Protein AF-A0ABD3N8A4-F1 (afdb_monomer_lite)

Sequence (155 aa):
MGTTTNPTGRDSHGIVATRNKKYVHTLDRIQAEAYSLRTDNVCELFAVTDDSNLPKNDPSPDLLETTPDGEYLALAFRGPAPVTFSHSTQGSCSGVGIVKLERDGRRGKLVTVLRTTNLTPDLSTKPVSVPGGVNYAGTERSDIHMVAVIDRKLW

Radius of gyration: 16.01 Å; chains: 1; bounding box: 62×24×46 Å

Structure (mmCIF, N/CA/C/O backbone):
data_AF-A0ABD3N8A4-F1
#
_entry.id   AF-A0ABD3N8A4-F1
#
loop_
_atom_site.group_PDB
_atom_site.id
_atom_site.type_symbol
_atom_site.label_atom_id
_atom_site.label_alt_id
_atom_site.label_comp_id
_atom_site.label_asym_id
_atom_site.label_entity_id
_atom_site.label_seq_id
_atom_site.pdbx_PDB_ins_code
_atom_site.Cartn_x
_atom_site.Cartn_y
_atom_site.Cartn_z
_atom_site.occupancy
_atom_site.B_iso_or_equiv
_atom_site.auth_seq_id
_atom_site.auth_comp_id
_atom_site.auth_asym_id
_atom_site.auth_atom_id
_atom_site.pdbx_PDB_model_num
ATOM 1 N N . MET A 1 1 ? 33.306 -3.151 -5.655 1.00 31.34 1 MET A N 1
ATOM 2 C CA . MET A 1 1 ? 32.700 -3.194 -4.308 1.00 31.34 1 MET A CA 1
ATOM 3 C C . MET A 1 1 ? 31.636 -2.109 -4.252 1.00 31.34 1 MET A C 1
ATOM 5 O O . MET A 1 1 ? 31.973 -0.959 -4.020 1.00 31.34 1 MET A O 1
ATOM 9 N N . GLY A 1 2 ? 30.392 -2.440 -4.602 1.00 33.47 2 GLY A N 1
ATOM 10 C CA . GLY A 1 2 ? 29.261 -1.518 -4.479 1.00 33.47 2 GLY A CA 1
ATOM 11 C C . GLY A 1 2 ? 28.577 -1.786 -3.149 1.00 33.47 2 GLY A C 1
ATOM 12 O O . GLY A 1 2 ? 28.113 -2.898 -2.919 1.00 33.47 2 GLY A O 1
ATOM 13 N N . THR A 1 3 ? 28.584 -0.811 -2.250 1.00 35.12 3 THR A N 1
ATOM 14 C CA . THR A 1 3 ? 27.884 -0.891 -0.969 1.00 35.12 3 THR A CA 1
ATOM 15 C C . THR A 1 3 ? 26.383 -0.860 -1.233 1.00 35.12 3 THR A C 1
ATOM 17 O O . THR A 1 3 ? 25.805 0.207 -1.424 1.00 35.12 3 THR A O 1
ATOM 20 N N . THR A 1 4 ? 25.743 -2.027 -1.254 1.00 39.31 4 THR A N 1
ATOM 21 C CA . THR A 1 4 ? 24.290 -2.147 -1.114 1.00 39.31 4 THR A CA 1
ATOM 22 C C . THR A 1 4 ? 23.944 -1.755 0.317 1.00 39.31 4 THR A C 1
ATOM 24 O O . THR A 1 4 ? 23.892 -2.596 1.215 1.00 39.31 4 THR A O 1
ATOM 27 N N . THR A 1 5 ? 23.785 -0.458 0.570 1.00 45.00 5 THR A N 1
ATOM 28 C CA . THR A 1 5 ? 23.181 0.009 1.813 1.00 45.00 5 THR A CA 1
ATOM 29 C C . THR A 1 5 ? 21.709 -0.364 1.742 1.00 45.00 5 THR A C 1
ATOM 31 O O . THR A 1 5 ? 20.905 0.383 1.194 1.00 45.00 5 THR A O 1
ATOM 34 N N . ASN A 1 6 ? 21.365 -1.543 2.258 1.00 45.62 6 ASN A N 1
ATOM 35 C CA . ASN A 1 6 ? 20.020 -1.778 2.759 1.00 45.62 6 ASN A CA 1
ATOM 36 C C . ASN A 1 6 ? 19.774 -0.649 3.775 1.00 45.62 6 ASN A C 1
ATOM 38 O O . ASN A 1 6 ? 20.523 -0.594 4.760 1.00 45.62 6 ASN A O 1
ATOM 42 N N . PRO A 1 7 ? 18.890 0.332 3.517 1.00 52.81 7 PRO A N 1
ATOM 43 C CA . PRO A 1 7 ? 18.733 1.429 4.445 1.00 52.81 7 PRO A CA 1
ATOM 44 C C . PRO A 1 7 ? 18.140 0.830 5.715 1.00 52.81 7 PRO A C 1
ATOM 46 O O . PRO A 1 7 ? 16.991 0.414 5.753 1.00 52.81 7 PRO A O 1
ATOM 49 N N . THR A 1 8 ? 18.938 0.774 6.775 1.00 55.78 8 THR A N 1
ATOM 50 C CA . THR A 1 8 ? 18.481 0.396 8.118 1.00 55.78 8 THR A CA 1
ATOM 51 C C . THR A 1 8 ? 17.600 1.482 8.750 1.00 55.78 8 THR A C 1
ATOM 53 O O . THR A 1 8 ? 17.191 1.354 9.903 1.00 55.78 8 THR A O 1
ATOM 56 N N . GLY A 1 9 ? 17.322 2.561 8.010 1.00 63.41 9 GLY A N 1
ATOM 57 C CA . GLY A 1 9 ? 16.408 3.625 8.392 1.00 63.41 9 GLY A CA 1
ATOM 58 C C . GLY A 1 9 ? 14.948 3.191 8.278 1.00 63.41 9 GLY A C 1
ATOM 59 O O . GLY A 1 9 ? 14.580 2.408 7.410 1.00 63.41 9 GLY A O 1
ATOM 60 N N . ARG A 1 10 ? 14.124 3.721 9.177 1.00 71.00 10 ARG A N 1
ATOM 61 C CA . ARG A 1 10 ? 12.660 3.692 9.100 1.00 71.00 10 ARG A CA 1
ATOM 62 C C . ARG A 1 10 ? 12.210 4.936 8.335 1.00 71.00 10 ARG A C 1
ATOM 64 O O . ARG A 1 10 ? 12.736 6.014 8.616 1.00 71.00 10 ARG A O 1
ATOM 71 N N . ASP A 1 11 ? 11.255 4.815 7.418 1.00 76.44 11 ASP A N 1
ATOM 72 C CA . ASP A 1 11 ? 10.694 5.962 6.685 1.00 76.44 11 ASP A CA 1
ATOM 73 C C . ASP A 1 11 ? 9.212 6.129 7.015 1.00 76.44 11 ASP A C 1
ATOM 75 O O . ASP A 1 11 ? 8.333 5.747 6.239 1.00 76.44 11 ASP A O 1
ATOM 79 N N . SER A 1 12 ? 8.950 6.656 8.217 1.00 79.69 12 SER A N 1
ATOM 80 C CA . SER A 1 12 ? 7.590 6.963 8.659 1.00 79.69 12 SER A CA 1
ATOM 81 C C . SER A 1 12 ? 6.985 8.046 7.768 1.00 79.69 12 SER A C 1
ATOM 83 O O . SER A 1 12 ? 7.535 9.144 7.684 1.00 79.69 12 SER A O 1
ATOM 85 N N . HIS A 1 13 ? 5.831 7.765 7.166 1.00 84.69 13 HIS A N 1
ATOM 86 C CA . HIS A 1 13 ? 5.212 8.636 6.172 1.00 84.69 13 HIS A CA 1
ATOM 87 C C . HIS A 1 13 ? 3.754 8.979 6.507 1.00 84.69 13 HIS A C 1
ATOM 89 O O . HIS A 1 13 ? 3.495 9.946 7.224 1.00 84.69 13 HIS A O 1
ATOM 95 N N . GLY A 1 14 ? 2.789 8.190 6.031 1.00 87.69 14 GLY A N 1
ATOM 96 C CA . GLY A 1 14 ? 1.379 8.389 6.345 1.00 87.69 14 GLY A CA 1
ATOM 97 C C . GLY A 1 14 ? 1.054 8.095 7.810 1.00 87.69 14 GLY A C 1
ATOM 98 O O . GLY A 1 14 ? 1.629 7.194 8.418 1.00 87.69 14 GLY A O 1
ATOM 99 N N . ILE A 1 15 ? 0.096 8.834 8.373 1.00 91.88 15 ILE A N 1
ATOM 100 C CA . ILE A 1 15 ? -0.422 8.619 9.727 1.00 91.88 15 ILE A CA 1
ATOM 101 C C . ILE A 1 15 ? -1.946 8.735 9.746 1.00 91.88 15 ILE A C 1
ATOM 103 O O . ILE A 1 15 ? -2.512 9.630 9.123 1.00 91.88 15 ILE A O 1
ATOM 107 N N . VAL A 1 16 ? -2.622 7.853 10.482 1.00 93.31 16 VAL A N 1
ATOM 108 C CA . VAL A 1 16 ? -4.074 7.930 10.675 1.00 93.31 16 VAL A CA 1
ATOM 109 C C . VAL A 1 16 ? -4.490 7.394 12.039 1.00 93.31 16 VAL A C 1
ATOM 111 O O . VAL A 1 16 ? -3.919 6.433 12.556 1.00 93.31 16 VAL A O 1
ATOM 114 N N . ALA A 1 17 ? -5.518 7.997 12.630 1.00 93.38 17 ALA A N 1
ATOM 115 C CA . ALA A 1 17 ? -6.169 7.457 13.814 1.00 93.38 17 ALA A CA 1
ATOM 116 C C . ALA A 1 17 ? -7.308 6.499 13.429 1.00 93.38 17 ALA A C 1
ATOM 118 O O . ALA A 1 17 ? -8.090 6.741 12.505 1.00 93.38 17 ALA A O 1
ATOM 119 N N . THR A 1 18 ? -7.439 5.423 14.196 1.00 93.12 18 THR A N 1
ATOM 120 C CA . THR A 1 18 ? -8.619 4.549 14.165 1.00 93.12 18 THR A CA 1
ATOM 121 C C . THR A 1 18 ? -9.873 5.308 14.611 1.00 93.12 18 THR A C 1
ATOM 123 O O . THR A 1 18 ? -9.819 6.157 15.504 1.00 93.12 18 THR A O 1
ATOM 126 N N . ARG A 1 19 ? -11.039 4.986 14.029 1.00 93.81 19 ARG A N 1
ATOM 127 C CA . ARG A 1 19 ? -12.319 5.651 14.360 1.00 93.81 19 ARG A CA 1
ATOM 128 C C . ARG A 1 19 ? -12.730 5.463 15.825 1.00 93.81 19 ARG A C 1
ATOM 130 O O . ARG A 1 19 ? -13.312 6.372 16.411 1.00 93.81 19 ARG A O 1
ATOM 137 N N . ASN A 1 20 ? -12.373 4.328 16.434 1.00 92.19 20 ASN A N 1
ATOM 138 C CA . ASN A 1 20 ? -12.585 4.061 17.863 1.00 92.19 20 ASN A CA 1
ATOM 139 C C . ASN A 1 20 ? -11.627 4.848 18.788 1.00 92.19 20 ASN A C 1
ATOM 141 O O . ASN A 1 20 ? -11.758 4.756 20.007 1.00 92.19 20 ASN A O 1
ATOM 145 N N . LYS A 1 21 ? -10.689 5.627 18.220 1.00 94.19 21 LYS A N 1
ATOM 146 C CA . LYS A 1 21 ? -9.712 6.489 18.907 1.00 94.19 21 LYS A CA 1
ATOM 147 C C . LYS A 1 21 ? -8.714 5.745 19.803 1.00 94.19 21 LYS A C 1
ATOM 149 O O . LYS A 1 21 ? -8.116 6.362 20.681 1.00 94.19 21 LYS A O 1
ATOM 154 N N . LYS A 1 22 ? -8.524 4.437 19.606 1.00 93.62 22 LYS A N 1
ATOM 155 C CA . LYS A 1 22 ? -7.629 3.622 20.450 1.00 93.62 22 LYS A CA 1
ATOM 156 C C . LYS A 1 22 ? -6.207 3.524 19.911 1.00 93.62 22 LYS A C 1
ATOM 158 O O . LYS A 1 22 ? -5.272 3.373 20.690 1.00 93.62 22 LYS A O 1
ATOM 163 N N . TYR A 1 23 ? -6.052 3.594 18.592 1.00 93.50 23 TYR A N 1
ATOM 164 C CA . TYR A 1 23 ? -4.778 3.377 17.911 1.00 93.50 23 TYR A CA 1
ATOM 165 C C . TYR A 1 23 ? -4.505 4.443 16.859 1.00 93.50 23 TYR A C 1
ATOM 167 O O . TYR A 1 23 ? -5.426 4.936 16.200 1.00 93.50 23 TYR A O 1
ATOM 175 N N . VAL A 1 24 ? -3.221 4.731 16.681 1.00 91.50 24 VAL A N 1
ATOM 176 C CA . VAL A 1 24 ? -2.676 5.513 15.577 1.00 91.50 24 VAL A CA 1
ATOM 177 C C . VAL A 1 24 ? -1.789 4.582 14.760 1.00 91.50 24 VAL A C 1
ATOM 179 O O . VAL A 1 24 ? -0.923 3.913 15.322 1.00 91.50 24 VAL A O 1
ATOM 182 N N . HIS A 1 25 ? -2.030 4.522 13.455 1.00 89.81 25 HIS A N 1
ATOM 183 C CA . HIS A 1 25 ? -1.220 3.771 12.501 1.00 89.81 25 HIS A CA 1
ATOM 184 C C . HIS A 1 25 ? -0.318 4.740 11.759 1.00 89.81 25 HIS A C 1
ATOM 186 O O . HIS A 1 25 ? -0.810 5.710 11.188 1.00 89.81 25 HIS A O 1
ATOM 192 N N . THR A 1 26 ? 0.980 4.470 11.761 1.00 88.06 26 THR A N 1
ATOM 193 C CA . THR A 1 26 ? 1.970 5.140 10.911 1.00 88.06 26 THR A CA 1
ATOM 194 C C . THR A 1 26 ? 2.439 4.156 9.854 1.00 88.06 26 THR A C 1
ATOM 196 O O . THR A 1 26 ? 2.646 3.000 10.209 1.00 88.06 26 THR A O 1
ATOM 199 N N . LEU A 1 27 ? 2.622 4.585 8.608 1.00 86.38 27 LEU A N 1
ATOM 200 C CA . LEU A 1 27 ? 3.192 3.781 7.523 1.00 86.38 27 LEU A CA 1
ATOM 201 C C . LEU A 1 27 ? 4.705 3.948 7.453 1.00 86.38 27 LEU A C 1
ATOM 203 O O . LEU A 1 27 ? 5.186 5.067 7.574 1.00 86.38 27 LEU A O 1
ATOM 207 N N . ASP A 1 28 ? 5.425 2.856 7.210 1.00 81.19 28 ASP A N 1
ATOM 208 C CA . ASP A 1 28 ? 6.845 2.838 6.863 1.00 81.19 28 ASP A CA 1
ATOM 209 C C . ASP A 1 28 ? 7.019 2.408 5.402 1.00 81.19 28 ASP A C 1
ATOM 211 O O . ASP A 1 28 ? 6.653 1.285 5.033 1.00 81.19 28 ASP A O 1
ATOM 215 N N . ARG A 1 29 ? 7.587 3.291 4.576 1.00 78.38 29 ARG A N 1
ATOM 216 C CA . ARG A 1 29 ? 7.822 3.023 3.148 1.00 78.38 29 ARG A CA 1
ATOM 217 C C . ARG A 1 29 ? 8.938 2.016 2.881 1.00 78.38 29 ARG A C 1
ATOM 219 O O . ARG A 1 29 ? 8.869 1.306 1.886 1.00 78.38 29 ARG A O 1
ATOM 226 N N . ILE A 1 30 ? 9.937 1.926 3.761 1.00 69.88 30 ILE A N 1
ATOM 227 C CA . ILE A 1 30 ? 11.106 1.045 3.602 1.00 69.88 30 ILE A CA 1
ATOM 228 C C . ILE A 1 30 ? 10.765 -0.383 4.000 1.00 69.88 30 ILE A C 1
ATOM 230 O O . ILE A 1 30 ? 11.153 -1.329 3.322 1.00 69.88 30 ILE A O 1
ATOM 234 N N . GLN A 1 31 ? 10.064 -0.549 5.120 1.00 64.12 31 GLN A N 1
ATOM 235 C CA . GLN A 1 31 ? 9.726 -1.882 5.617 1.00 64.12 31 GLN A CA 1
ATOM 236 C C . GLN A 1 31 ? 8.360 -2.368 5.129 1.00 64.12 31 GLN A C 1
ATOM 238 O O . GLN A 1 31 ? 7.972 -3.487 5.452 1.00 64.12 31 GLN A O 1
ATOM 243 N N . ALA A 1 32 ? 7.626 -1.547 4.363 1.00 54.97 32 ALA A N 1
ATOM 244 C CA . ALA A 1 32 ? 6.223 -1.788 4.020 1.00 54.97 32 ALA A CA 1
ATOM 245 C C . ALA A 1 32 ? 5.370 -2.129 5.262 1.00 54.97 32 ALA A C 1
ATOM 247 O O . ALA A 1 32 ? 4.366 -2.843 5.195 1.00 54.97 32 ALA A O 1
ATOM 248 N N . GLU A 1 33 ? 5.782 -1.609 6.418 1.00 51.41 33 GLU A N 1
ATOM 249 C CA . GLU A 1 33 ? 5.168 -1.854 7.710 1.00 51.41 33 GLU A CA 1
ATOM 250 C C . GLU A 1 33 ? 4.419 -0.5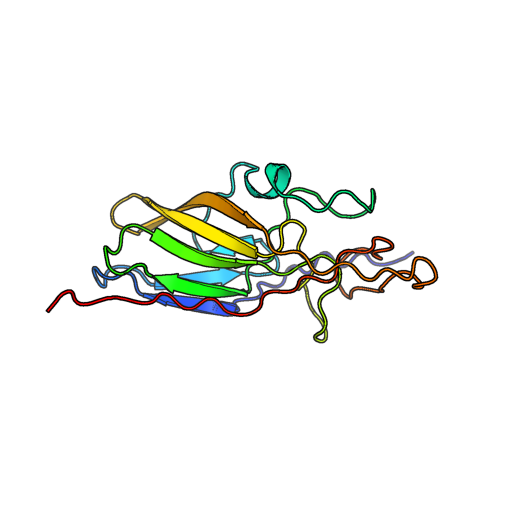84 8.103 1.00 51.41 33 GLU A C 1
ATOM 252 O O . GLU A 1 33 ? 5.033 0.391 8.520 1.00 51.41 33 GLU A O 1
ATOM 257 N N . ALA A 1 34 ? 3.082 -0.592 8.096 1.00 52.41 34 ALA A N 1
ATOM 258 C CA . ALA A 1 34 ? 2.467 0.085 9.235 1.00 52.41 34 ALA A CA 1
ATOM 259 C C . ALA A 1 34 ? 2.825 -0.731 10.459 1.00 52.41 34 ALA A C 1
ATOM 261 O O . ALA A 1 34 ? 2.935 -1.955 10.351 1.00 52.41 34 ALA A O 1
ATOM 262 N N . TYR A 1 35 ? 2.945 -0.104 11.620 1.00 53.03 35 TYR A N 1
ATOM 263 C CA . TYR A 1 35 ? 3.080 -0.842 12.868 1.00 53.03 35 TYR A CA 1
ATOM 264 C C . TYR A 1 35 ? 1.898 -1.840 12.998 1.00 53.03 35 TYR A C 1
ATOM 266 O O . TYR A 1 35 ? 0.819 -1.478 13.453 1.00 53.03 35 TYR A O 1
ATOM 274 N N . SER A 1 36 ? 2.099 -3.104 12.581 1.00 55.62 36 SER A N 1
ATOM 275 C CA . SER A 1 36 ? 1.111 -4.196 12.416 1.00 55.62 36 SER A CA 1
ATOM 276 C C . SER A 1 36 ? 0.375 -4.397 11.067 1.00 55.62 36 SER A C 1
ATOM 278 O O . SER A 1 36 ? -0.698 -5.011 11.088 1.00 55.62 36 SER A O 1
ATOM 280 N N . LEU A 1 37 ? 0.900 -3.974 9.909 1.00 63.12 37 LEU A N 1
ATOM 281 C CA . LEU A 1 37 ? 0.378 -4.414 8.598 1.00 63.12 37 LEU A CA 1
ATOM 282 C C . LEU A 1 37 ? 0.937 -5.780 8.188 1.00 63.12 37 LEU A C 1
ATOM 284 O O . LEU A 1 37 ? 2.144 -5.986 8.159 1.00 63.12 37 LEU A O 1
ATOM 288 N N . ARG A 1 38 ? 0.053 -6.710 7.821 1.00 70.50 38 ARG A N 1
ATOM 289 C CA . ARG A 1 38 ? 0.415 -7.966 7.151 1.00 70.50 38 ARG A CA 1
ATOM 290 C C . ARG A 1 38 ? -0.044 -7.929 5.706 1.00 70.50 38 ARG A C 1
ATOM 292 O O . ARG A 1 38 ? -1.237 -7.757 5.459 1.00 70.50 38 ARG A O 1
ATOM 299 N N . THR A 1 39 ? 0.881 -8.121 4.771 1.00 68.62 39 THR A N 1
ATOM 300 C CA . THR A 1 39 ? 0.555 -8.120 3.341 1.00 68.62 39 THR A CA 1
ATOM 301 C C . THR A 1 39 ? 0.240 -9.496 2.775 1.00 68.62 39 THR A C 1
ATOM 303 O O . THR A 1 39 ? -0.441 -9.551 1.762 1.00 68.62 39 THR A O 1
ATOM 306 N N . ASP A 1 40 ? 0.675 -10.589 3.417 1.00 78.44 40 ASP A N 1
ATOM 307 C CA . ASP A 1 40 ? 0.393 -11.986 3.027 1.00 78.44 40 ASP A CA 1
ATOM 308 C C . ASP A 1 40 ? 0.488 -12.245 1.501 1.00 78.44 40 ASP A C 1
ATOM 310 O O . ASP A 1 40 ? -0.335 -12.960 0.935 1.00 78.44 40 ASP A O 1
ATOM 314 N N . ASN A 1 41 ? 1.471 -11.637 0.825 1.00 84.62 41 ASN A N 1
ATOM 315 C CA . ASN A 1 41 ? 1.687 -11.692 -0.632 1.00 84.62 41 ASN A CA 1
ATOM 316 C C . ASN A 1 41 ? 0.544 -11.137 -1.499 1.00 84.62 41 ASN A C 1
ATOM 318 O O . ASN A 1 41 ? 0.528 -11.343 -2.708 1.00 84.62 41 ASN A O 1
ATOM 322 N N . VAL A 1 42 ? -0.406 -10.391 -0.935 1.00 91.44 42 VAL A N 1
ATOM 323 C CA . VAL A 1 42 ? -1.497 -9.796 -1.721 1.00 91.44 42 VAL A CA 1
ATOM 324 C C . VAL A 1 42 ? -0.953 -8.859 -2.798 1.00 91.44 42 VAL A C 1
ATOM 326 O O . VAL A 1 42 ? -1.455 -8.879 -3.915 1.00 91.44 42 VAL A O 1
ATOM 329 N N . CYS A 1 43 ? 0.102 -8.093 -2.508 1.00 91.00 43 CYS A N 1
ATOM 330 C CA . CYS A 1 43 ? 0.736 -7.221 -3.498 1.00 91.00 43 CYS A CA 1
ATOM 331 C C . CYS A 1 43 ? 1.282 -8.009 -4.701 1.00 91.00 43 CYS A C 1
ATOM 333 O O . CYS A 1 43 ? 1.115 -7.572 -5.835 1.00 91.00 43 CYS A O 1
ATOM 335 N N . GLU A 1 44 ? 1.813 -9.214 -4.475 1.00 92.75 44 GLU A N 1
ATOM 336 C CA . GLU A 1 44 ? 2.319 -10.101 -5.531 1.00 92.75 44 GLU A CA 1
ATOM 337 C C . GLU A 1 44 ? 1.262 -10.459 -6.576 1.00 92.75 44 GLU A C 1
ATOM 339 O O . GLU A 1 44 ? 1.562 -10.496 -7.769 1.00 92.75 44 GLU A O 1
ATOM 344 N N . LEU A 1 45 ? 0.008 -10.641 -6.155 1.00 94.00 45 LEU A N 1
ATOM 345 C CA . LEU A 1 45 ? -1.105 -10.944 -7.060 1.00 94.00 45 LEU A CA 1
ATOM 346 C C . LEU A 1 45 ? -1.445 -9.781 -8.001 1.00 94.00 45 LEU A C 1
ATOM 348 O O . LEU A 1 45 ? -1.999 -10.001 -9.077 1.00 94.00 45 LEU A O 1
ATOM 352 N N . PHE A 1 46 ? -1.122 -8.551 -7.599 1.00 94.06 46 PHE A N 1
ATOM 353 C CA . PHE A 1 46 ? -1.409 -7.327 -8.350 1.00 94.06 46 PHE A CA 1
ATOM 354 C C . PHE A 1 46 ? -0.144 -6.660 -8.894 1.00 94.06 46 PHE A C 1
ATOM 356 O O . PHE A 1 46 ? -0.222 -5.563 -9.453 1.00 94.06 46 PHE A O 1
ATOM 363 N N . ALA A 1 47 ? 1.006 -7.318 -8.763 1.00 94.00 47 ALA A N 1
ATOM 364 C CA . ALA A 1 47 ? 2.295 -6.753 -9.104 1.00 94.00 47 ALA A CA 1
ATOM 365 C C . ALA A 1 47 ? 2.412 -6.422 -10.593 1.00 94.00 47 ALA A C 1
ATOM 367 O O . ALA A 1 47 ? 1.857 -7.087 -11.473 1.00 94.00 47 ALA A O 1
ATOM 368 N N . VAL A 1 48 ? 3.172 -5.383 -10.890 1.00 93.75 48 VAL A N 1
ATOM 369 C CA . VAL A 1 48 ? 3.688 -5.088 -12.217 1.00 93.75 48 VAL A CA 1
ATOM 370 C C . VAL A 1 48 ? 4.680 -6.186 -12.600 1.00 93.75 48 VAL A C 1
ATOM 372 O O . VAL A 1 48 ? 5.516 -6.590 -11.797 1.00 93.75 48 VAL A O 1
ATOM 375 N N . THR A 1 49 ? 4.563 -6.703 -13.823 1.00 94.00 49 THR A N 1
ATOM 376 C CA . THR A 1 49 ? 5.322 -7.881 -14.280 1.00 94.00 49 THR A CA 1
ATOM 377 C C . THR A 1 49 ? 6.103 -7.643 -15.568 1.00 94.00 49 THR A C 1
ATOM 379 O O . THR A 1 49 ? 6.607 -8.597 -16.152 1.00 94.00 49 THR A O 1
ATOM 382 N N . ASP A 1 50 ? 6.168 -6.403 -16.047 1.00 92.25 50 ASP A N 1
ATOM 383 C CA . ASP A 1 50 ? 6.846 -6.036 -17.297 1.00 92.25 50 ASP A CA 1
ATOM 384 C C . ASP A 1 50 ? 8.350 -5.754 -17.116 1.00 92.25 50 ASP A C 1
ATOM 386 O O . ASP A 1 50 ? 9.032 -5.410 -18.077 1.00 92.25 50 ASP A O 1
ATOM 390 N N . ASP A 1 51 ? 8.878 -5.963 -15.908 1.00 91.44 51 ASP A N 1
ATOM 391 C CA . ASP A 1 51 ? 10.306 -6.013 -15.606 1.00 91.44 51 ASP A CA 1
ATOM 392 C C . ASP A 1 51 ? 10.584 -7.145 -14.609 1.00 91.44 51 ASP A C 1
ATOM 394 O O . ASP A 1 51 ? 9.996 -7.202 -13.528 1.00 91.44 51 ASP A O 1
ATOM 398 N N . SER A 1 52 ? 11.490 -8.058 -14.960 1.00 91.81 52 SER A N 1
ATOM 399 C CA . SER A 1 52 ? 11.874 -9.184 -14.104 1.00 91.81 52 SER A CA 1
ATOM 400 C C . SER A 1 52 ? 12.707 -8.783 -12.887 1.00 91.81 52 SER A C 1
ATOM 402 O O . SER A 1 52 ? 12.816 -9.572 -11.952 1.00 91.81 52 SER A O 1
ATOM 404 N N . ASN A 1 53 ? 13.326 -7.600 -12.905 1.00 90.56 53 ASN A N 1
ATOM 405 C CA . ASN A 1 53 ? 14.143 -7.103 -11.800 1.00 90.56 53 ASN A CA 1
ATOM 406 C C . ASN A 1 53 ? 13.303 -6.444 -10.703 1.00 90.56 53 ASN A C 1
ATOM 408 O O . ASN A 1 53 ? 13.799 -6.279 -9.589 1.00 90.56 53 ASN A O 1
ATOM 412 N N . LEU A 1 54 ? 12.053 -6.073 -10.996 1.00 90.88 54 LEU A N 1
ATOM 413 C CA . LEU A 1 54 ? 11.149 -5.470 -10.024 1.00 90.88 54 LEU A CA 1
ATOM 414 C C . LEU A 1 54 ? 10.702 -6.524 -8.987 1.00 90.88 54 LEU A C 1
ATOM 416 O O . LEU A 1 54 ? 10.153 -7.564 -9.371 1.00 90.88 54 LEU A O 1
ATOM 420 N N . PRO A 1 55 ? 10.895 -6.284 -7.675 1.00 89.81 55 PRO A N 1
ATOM 421 C CA . PRO A 1 55 ? 10.325 -7.133 -6.630 1.00 89.81 55 PRO A CA 1
ATOM 422 C C . PRO A 1 55 ? 8.806 -7.221 -6.777 1.00 89.81 55 PRO A C 1
ATOM 424 O O . PRO A 1 55 ? 8.170 -6.231 -7.101 1.00 89.81 55 PRO A O 1
ATOM 427 N N . LYS A 1 56 ? 8.200 -8.388 -6.537 1.00 88.88 56 LYS A N 1
ATOM 428 C CA . LYS A 1 56 ? 6.757 -8.571 -6.784 1.00 88.88 56 LYS A CA 1
ATOM 429 C C . LYS A 1 56 ? 5.867 -8.316 -5.567 1.00 88.88 56 LYS A C 1
ATOM 431 O O . LYS A 1 56 ? 4.690 -8.054 -5.733 1.00 88.88 56 LYS A O 1
ATOM 436 N N . ASN A 1 57 ? 6.392 -8.388 -4.347 1.00 89.62 57 ASN A N 1
ATOM 437 C CA . ASN A 1 57 ? 5.611 -8.188 -3.120 1.00 89.62 57 ASN A CA 1
ATOM 438 C C . ASN A 1 57 ? 6.085 -6.951 -2.350 1.00 89.62 57 ASN A C 1
ATOM 440 O O . ASN A 1 57 ? 6.398 -7.022 -1.164 1.00 89.62 57 ASN A O 1
ATOM 444 N N . ASP A 1 58 ? 6.172 -5.831 -3.055 1.00 88.06 58 ASP A N 1
ATOM 445 C CA . ASP A 1 58 ? 6.625 -4.558 -2.506 1.00 88.06 58 ASP A CA 1
ATOM 446 C C . ASP A 1 58 ? 5.526 -3.499 -2.682 1.00 88.06 58 ASP A C 1
ATOM 448 O O . ASP A 1 58 ? 5.349 -2.989 -3.788 1.00 88.06 58 ASP A O 1
ATOM 452 N N . PRO A 1 59 ? 4.695 -3.228 -1.665 1.00 87.56 59 PRO A N 1
ATOM 453 C CA . PRO A 1 59 ? 3.562 -2.313 -1.800 1.00 87.56 59 PRO A CA 1
ATOM 454 C C . PRO A 1 59 ? 3.938 -0.830 -1.703 1.00 87.56 59 PRO A C 1
ATOM 456 O O . PRO A 1 59 ? 3.125 -0.007 -2.108 1.00 87.56 59 PRO A O 1
ATOM 459 N N . SER A 1 60 ? 5.114 -0.489 -1.155 1.00 88.94 60 SER A N 1
ATOM 460 C CA . SER A 1 60 ? 5.592 0.889 -0.932 1.00 88.94 60 SER A CA 1
ATOM 461 C C . SER A 1 60 ? 4.478 1.889 -0.539 1.00 88.94 60 SER A C 1
ATOM 463 O O . SER A 1 60 ? 4.022 2.692 -1.362 1.00 88.94 60 SER A O 1
ATOM 465 N N . PRO A 1 61 ? 3.957 1.807 0.702 1.00 89.69 61 PRO A N 1
ATOM 466 C CA . PRO A 1 61 ? 2.769 2.554 1.106 1.00 89.69 61 PRO A CA 1
ATOM 467 C C . PRO A 1 61 ? 3.061 4.028 1.413 1.00 89.69 61 PRO A C 1
ATOM 469 O O . PRO A 1 61 ? 3.967 4.326 2.179 1.00 89.69 61 PRO A O 1
ATOM 472 N N . ASP A 1 62 ? 2.255 4.949 0.887 1.00 89.62 62 ASP A N 1
ATOM 473 C CA . ASP A 1 62 ? 2.451 6.398 1.029 1.00 89.62 62 ASP A CA 1
ATOM 474 C C . ASP A 1 62 ? 1.511 7.000 2.099 1.00 89.62 62 ASP A C 1
ATOM 476 O O . ASP A 1 62 ? 1.787 6.910 3.299 1.00 89.62 62 ASP A O 1
ATOM 480 N N . LEU A 1 63 ? 0.367 7.561 1.694 1.00 91.88 63 LEU A N 1
ATOM 481 C CA . LEU A 1 63 ? -0.668 8.079 2.595 1.00 91.88 63 LEU A CA 1
ATOM 482 C C . LEU A 1 63 ? -1.831 7.099 2.775 1.00 91.88 63 LEU A C 1
ATOM 484 O O . LEU A 1 63 ? -2.025 6.170 1.990 1.00 91.88 63 LEU A O 1
ATOM 488 N N . LEU A 1 64 ? -2.633 7.321 3.818 1.00 94.06 64 LEU A N 1
ATOM 489 C CA . LEU A 1 64 ? -3.762 6.462 4.156 1.00 94.06 64 LEU A CA 1
ATOM 490 C C . LEU A 1 64 ? -4.925 7.212 4.799 1.00 94.06 64 LEU A C 1
ATOM 492 O O . LEU A 1 64 ? -4.738 8.250 5.431 1.00 94.06 64 LEU A O 1
ATOM 496 N N . GLU A 1 65 ? -6.114 6.625 4.696 1.00 95.31 65 GLU A N 1
ATOM 497 C CA . GLU A 1 65 ? -7.328 7.123 5.335 1.00 95.31 65 GLU A CA 1
ATOM 498 C C . GLU A 1 65 ? -8.197 5.974 5.872 1.00 95.31 65 GLU A C 1
ATOM 500 O O . GLU A 1 65 ? -8.226 4.873 5.319 1.00 95.31 65 GLU A O 1
ATOM 505 N N . THR A 1 66 ? -8.906 6.226 6.975 1.00 94.81 66 THR A N 1
ATOM 506 C CA . THR A 1 66 ? -9.811 5.253 7.603 1.00 94.81 66 THR A CA 1
ATOM 507 C C . THR A 1 66 ? -11.194 5.301 6.959 1.00 94.81 66 THR A C 1
ATOM 509 O O . THR A 1 66 ? -11.782 6.379 6.825 1.00 94.81 66 THR A O 1
ATOM 512 N N . THR A 1 67 ? -11.765 4.136 6.641 1.00 95.06 67 THR A N 1
ATOM 513 C CA . THR A 1 67 ? -13.126 4.040 6.097 1.00 95.06 67 THR A CA 1
ATOM 514 C C . THR A 1 67 ? -14.191 4.570 7.070 1.00 95.06 67 THR A C 1
ATOM 516 O O . THR A 1 67 ? -13.939 4.665 8.280 1.00 95.06 67 THR A O 1
ATOM 519 N N . PRO A 1 68 ? -15.387 4.965 6.585 1.00 94.25 68 PRO A N 1
ATOM 520 C CA . PRO A 1 68 ? -16.417 5.555 7.445 1.00 94.25 68 PRO A CA 1
ATOM 521 C C . PRO A 1 68 ? -16.929 4.587 8.519 1.00 94.25 68 PRO A C 1
ATOM 523 O O . PRO A 1 68 ? -17.150 4.998 9.656 1.00 94.25 68 PRO A O 1
ATOM 526 N N . ASP A 1 69 ? -17.035 3.299 8.181 1.00 93.56 69 ASP A N 1
ATOM 527 C CA . ASP A 1 69 ? -17.387 2.213 9.108 1.00 93.56 69 ASP A CA 1
ATOM 528 C C . ASP A 1 69 ? -16.282 1.898 10.135 1.00 93.56 69 ASP A C 1
ATOM 530 O O . ASP A 1 69 ? -16.536 1.248 11.147 1.00 93.56 69 ASP A O 1
ATOM 534 N N . GLY A 1 70 ? -15.057 2.386 9.911 1.00 94.25 70 GLY A N 1
ATOM 535 C CA . GLY A 1 70 ? -13.899 2.104 10.751 1.00 94.25 70 GLY A CA 1
ATOM 536 C C . GLY A 1 70 ? -13.374 0.671 10.653 1.00 94.25 70 GLY A C 1
ATOM 537 O O . GLY A 1 70 ? -12.522 0.307 11.463 1.00 94.25 70 GLY A O 1
ATOM 538 N N . GLU A 1 71 ? -13.848 -0.131 9.696 1.00 95.94 71 GLU A N 1
ATOM 539 C CA . GLU A 1 71 ? -13.422 -1.525 9.526 1.00 95.94 71 GLU A CA 1
ATOM 540 C C . GLU A 1 71 ? -12.171 -1.672 8.653 1.00 95.94 71 GLU A C 1
ATOM 542 O O . GLU A 1 71 ? -11.487 -2.698 8.723 1.00 95.94 71 GLU A O 1
ATOM 547 N N . TYR A 1 72 ? -11.841 -0.658 7.850 1.00 96.00 72 TYR A N 1
ATOM 548 C CA . TYR A 1 72 ? -10.736 -0.710 6.902 1.00 96.00 72 TYR A CA 1
ATOM 549 C C . TYR A 1 72 ? -9.886 0.565 6.920 1.00 96.00 72 TYR A C 1
ATOM 551 O O . TYR A 1 72 ? -10.320 1.652 7.308 1.00 96.00 72 TYR A O 1
ATOM 559 N N . LEU A 1 73 ? -8.650 0.420 6.453 1.00 95.50 73 LEU A N 1
ATOM 560 C CA . LEU A 1 73 ? -7.810 1.518 5.994 1.00 95.50 73 LEU A CA 1
ATOM 561 C C . LEU A 1 73 ? -7.668 1.399 4.476 1.00 95.50 73 LEU A C 1
ATOM 563 O O . LEU A 1 73 ? -7.450 0.303 3.955 1.00 95.50 73 LEU A O 1
ATOM 567 N N . ALA A 1 74 ? -7.774 2.521 3.779 1.00 95.75 74 ALA A N 1
ATOM 568 C CA . ALA A 1 74 ? -7.372 2.640 2.388 1.00 95.75 74 ALA A CA 1
ATOM 569 C C . ALA A 1 74 ? -5.979 3.271 2.349 1.00 95.75 74 ALA A C 1
ATOM 571 O O . ALA A 1 74 ? -5.739 4.256 3.045 1.00 95.75 74 ALA A O 1
ATOM 572 N N . LEU A 1 75 ? -5.058 2.691 1.583 1.00 94.19 75 LEU A N 1
ATOM 573 C CA . LEU A 1 75 ? -3.664 3.123 1.474 1.00 94.19 75 LEU A CA 1
ATOM 574 C C . LEU A 1 75 ? -3.339 3.437 0.017 1.00 94.19 75 LEU A C 1
ATOM 576 O O . LEU A 1 75 ? -3.722 2.682 -0.872 1.00 94.19 75 LEU A O 1
ATOM 580 N N . ALA A 1 76 ? -2.589 4.503 -0.224 1.00 94.25 76 ALA A N 1
ATOM 581 C CA . ALA A 1 76 ? -1.953 4.753 -1.507 1.00 94.25 76 ALA A CA 1
ATOM 582 C C . ALA A 1 76 ? -0.688 3.896 -1.634 1.00 94.25 76 ALA A C 1
ATOM 584 O O . ALA A 1 76 ? 0.174 3.941 -0.757 1.00 94.25 76 ALA A O 1
ATOM 585 N N . PHE A 1 77 ? -0.583 3.122 -2.711 1.00 92.81 77 PHE A N 1
ATOM 586 C CA . PHE A 1 77 ? 0.602 2.341 -3.057 1.00 92.81 77 PHE A CA 1
ATOM 587 C C . PHE A 1 77 ? 1.304 2.953 -4.262 1.00 92.81 77 PHE A C 1
ATOM 589 O O . PHE A 1 77 ? 0.714 3.145 -5.338 1.00 92.81 77 PHE A O 1
ATOM 596 N N . ARG A 1 78 ? 2.594 3.224 -4.073 1.00 92.12 78 ARG A N 1
ATOM 597 C CA . ARG A 1 78 ? 3.461 3.751 -5.121 1.00 92.12 78 ARG A CA 1
ATOM 598 C C . ARG A 1 78 ? 3.766 2.690 -6.168 1.00 92.12 78 ARG A C 1
ATOM 600 O O . ARG A 1 78 ? 3.466 1.508 -5.997 1.00 92.12 78 ARG A O 1
ATOM 607 N N . GLY A 1 79 ? 4.313 3.127 -7.294 1.00 92.19 79 GLY A N 1
ATOM 608 C CA . GLY A 1 79 ? 4.618 2.234 -8.404 1.00 92.19 79 GLY A CA 1
ATOM 609 C C . GLY A 1 79 ? 6.095 2.107 -8.735 1.00 92.19 79 GLY A C 1
ATOM 610 O O . GLY A 1 79 ? 6.954 2.569 -7.983 1.00 92.19 79 GLY A O 1
ATOM 611 N N . PRO A 1 80 ? 6.400 1.449 -9.863 1.00 91.50 80 PRO A N 1
ATOM 612 C CA . PRO A 1 80 ? 7.750 0.975 -10.160 1.00 91.50 80 PRO A CA 1
ATOM 613 C C . PRO A 1 80 ? 8.699 2.081 -10.632 1.00 91.50 80 PRO A C 1
ATOM 615 O O . PRO A 1 80 ? 9.918 1.916 -10.590 1.00 91.50 80 PRO A O 1
ATOM 618 N N . ALA A 1 81 ? 8.147 3.218 -11.053 1.00 89.75 81 ALA A N 1
ATOM 619 C CA . ALA A 1 81 ? 8.875 4.393 -11.518 1.00 89.75 81 ALA A CA 1
ATOM 620 C C . ALA A 1 81 ? 8.340 5.664 -10.830 1.00 89.75 81 ALA A C 1
ATOM 622 O O . ALA A 1 81 ? 7.682 6.480 -11.480 1.00 89.75 81 ALA A O 1
ATOM 623 N N . PRO A 1 82 ? 8.571 5.825 -9.516 1.00 84.31 82 PRO A N 1
ATOM 624 C CA . PRO A 1 82 ? 8.075 6.968 -8.760 1.00 84.31 82 PRO A CA 1
ATOM 625 C C . PRO A 1 82 ? 8.632 8.296 -9.303 1.00 84.31 82 PRO A C 1
ATOM 627 O O . PRO A 1 82 ? 9.819 8.404 -9.609 1.00 84.31 82 PRO A O 1
ATOM 630 N N . VAL A 1 83 ? 7.782 9.324 -9.410 1.00 72.62 83 VAL A N 1
ATOM 631 C CA . VAL A 1 83 ? 8.117 10.607 -10.074 1.00 72.62 83 VAL A CA 1
ATOM 632 C C . VAL A 1 83 ? 8.853 11.593 -9.142 1.00 72.62 83 VAL A C 1
ATOM 634 O O . VAL A 1 83 ? 9.356 12.625 -9.583 1.00 72.62 83 VAL A O 1
ATOM 637 N N . THR A 1 84 ? 8.961 11.292 -7.845 1.00 62.88 84 THR A N 1
ATOM 638 C CA . THR A 1 84 ? 9.488 12.202 -6.808 1.00 62.88 84 THR A CA 1
ATOM 639 C C . THR A 1 84 ? 10.753 11.654 -6.116 1.00 62.88 84 THR A C 1
ATOM 641 O O . THR A 1 84 ? 10.906 10.446 -5.949 1.00 62.88 84 THR A O 1
ATOM 644 N N . PHE A 1 85 ? 11.685 12.561 -5.772 1.00 58.62 85 PHE A N 1
ATOM 645 C CA . PHE A 1 85 ? 13.072 12.303 -5.324 1.00 58.62 85 PHE A CA 1
ATOM 646 C C . PHE A 1 85 ? 13.221 11.439 -4.046 1.00 58.62 85 PHE A C 1
ATOM 648 O O . PHE A 1 85 ? 12.298 11.323 -3.246 1.00 58.62 85 PHE A O 1
ATOM 655 N N . SER A 1 86 ? 14.432 10.874 -3.894 1.00 50.09 86 SER A N 1
ATOM 656 C CA . SER A 1 86 ? 14.902 9.815 -2.969 1.00 50.09 86 SER A CA 1
ATOM 657 C C . SER A 1 86 ? 14.309 9.869 -1.554 1.00 50.09 86 SER A C 1
ATOM 659 O O . SER A 1 86 ? 14.385 10.911 -0.913 1.00 50.09 86 SER A O 1
ATOM 661 N N . HIS A 1 87 ? 13.747 8.797 -0.985 1.00 55.28 87 HIS A N 1
ATOM 662 C CA . HIS A 1 87 ? 14.249 7.418 -0.886 1.00 55.28 87 HIS A CA 1
ATOM 663 C C . HIS A 1 87 ? 13.084 6.409 -0.786 1.00 55.28 87 HIS A C 1
ATOM 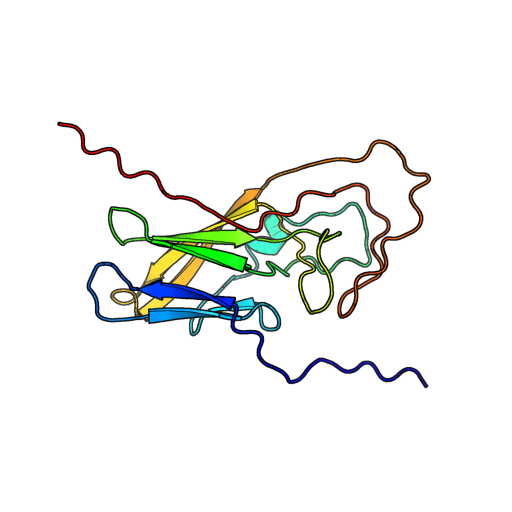665 O O . HIS A 1 87 ? 12.038 6.760 -0.251 1.00 55.28 87 HIS A O 1
ATOM 671 N N . SER A 1 88 ? 13.286 5.159 -1.225 1.00 63.78 88 SER A N 1
ATOM 672 C CA . SER A 1 88 ? 12.413 4.004 -0.910 1.00 63.78 88 SER A CA 1
ATOM 673 C C . SER A 1 88 ? 10.939 4.161 -1.293 1.00 63.78 88 SER 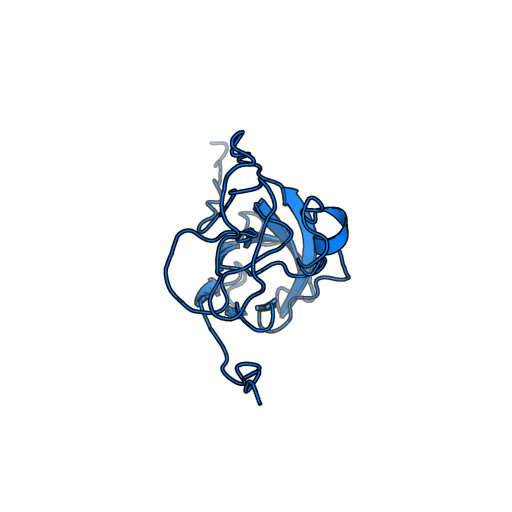A C 1
ATOM 675 O O . SER A 1 88 ? 10.029 3.758 -0.577 1.00 63.78 88 SER A O 1
ATOM 677 N N . THR A 1 89 ? 10.718 4.760 -2.457 1.00 77.06 89 THR A N 1
ATOM 678 C CA . THR A 1 89 ? 9.396 5.055 -3.018 1.00 77.06 89 THR A CA 1
ATOM 679 C C . THR A 1 89 ? 8.983 4.088 -4.126 1.00 77.06 89 THR A C 1
ATOM 681 O O . THR A 1 89 ? 7.929 4.275 -4.730 1.00 77.06 89 THR A O 1
ATOM 684 N N . GLN A 1 90 ? 9.823 3.094 -4.444 1.00 88.56 90 GLN A N 1
ATOM 685 C CA . GLN A 1 90 ? 9.523 2.115 -5.483 1.00 88.56 90 GLN A CA 1
ATOM 686 C C . GLN A 1 90 ? 8.565 1.068 -4.936 1.00 88.56 90 GLN A C 1
ATOM 688 O O . GLN A 1 90 ? 8.885 0.401 -3.962 1.00 88.56 90 GLN A O 1
ATOM 693 N N . GLY A 1 91 ? 7.420 0.918 -5.592 1.00 90.81 91 GLY A N 1
ATOM 694 C CA . GLY A 1 91 ? 6.461 -0.143 -5.325 1.00 90.81 91 GLY A CA 1
ATOM 695 C C . GLY A 1 91 ? 6.200 -0.987 -6.566 1.00 90.81 91 GLY A C 1
ATOM 696 O O . GLY A 1 91 ? 6.524 -0.626 -7.694 1.00 90.81 91 GLY A O 1
ATOM 697 N N . SER A 1 92 ? 5.582 -2.133 -6.351 1.00 92.56 92 SER A N 1
ATOM 698 C CA . SER A 1 92 ? 5.308 -3.142 -7.369 1.00 92.56 92 SER A CA 1
ATOM 699 C C . SER A 1 92 ? 3.825 -3.315 -7.653 1.00 92.56 92 SER A C 1
ATOM 701 O O . SER A 1 92 ? 3.476 -3.691 -8.762 1.00 92.56 92 SER A O 1
ATOM 703 N N . CYS A 1 93 ? 2.934 -2.981 -6.718 1.00 93.56 93 CYS A N 1
ATOM 704 C CA . CYS A 1 93 ? 1.482 -3.064 -6.894 1.00 93.56 93 CYS A CA 1
ATOM 705 C C . CYS A 1 93 ? 0.825 -1.683 -6.746 1.00 93.56 93 CYS A C 1
ATOM 707 O O . CYS A 1 93 ? 0.054 -1.443 -5.817 1.00 93.56 93 CYS A O 1
ATOM 709 N N . SER A 1 94 ? 1.133 -0.764 -7.667 1.00 93.81 94 SER A N 1
ATOM 710 C CA . SER A 1 94 ? 0.598 0.601 -7.607 1.00 93.81 94 SER A CA 1
ATOM 711 C C . SER A 1 94 ? -0.930 0.630 -7.628 1.00 93.81 94 SER A C 1
ATOM 713 O O . SER A 1 94 ? -1.569 -0.082 -8.410 1.00 93.81 94 SER A O 1
ATOM 715 N N . GLY A 1 95 ? -1.517 1.464 -6.772 1.00 95.25 95 GLY A N 1
ATOM 716 C CA . GLY A 1 95 ? -2.963 1.593 -6.663 1.00 95.25 95 GLY A CA 1
ATOM 717 C C . GLY A 1 95 ? -3.425 1.928 -5.257 1.00 95.25 95 GLY A C 1
ATOM 718 O O . GLY A 1 95 ? -2.721 2.590 -4.496 1.00 95.25 95 GLY A O 1
ATOM 719 N N . VAL A 1 96 ? -4.628 1.465 -4.920 1.00 96.69 96 VAL A N 1
ATOM 720 C CA . VAL A 1 96 ? -5.200 1.617 -3.578 1.00 96.69 96 VAL A CA 1
ATOM 721 C C . VAL A 1 96 ? -5.232 0.269 -2.866 1.00 96.69 96 VAL A C 1
ATOM 723 O O . VAL A 1 96 ? -5.998 -0.621 -3.235 1.00 96.69 96 VAL A O 1
ATOM 726 N N . GLY A 1 97 ? -4.415 0.118 -1.828 1.00 94.94 97 GLY A N 1
ATOM 727 C CA . GLY A 1 97 ? -4.449 -1.031 -0.932 1.00 94.94 97 GLY A CA 1
ATOM 728 C C . GLY A 1 97 ? -5.624 -0.940 0.035 1.00 94.94 97 GLY A C 1
ATO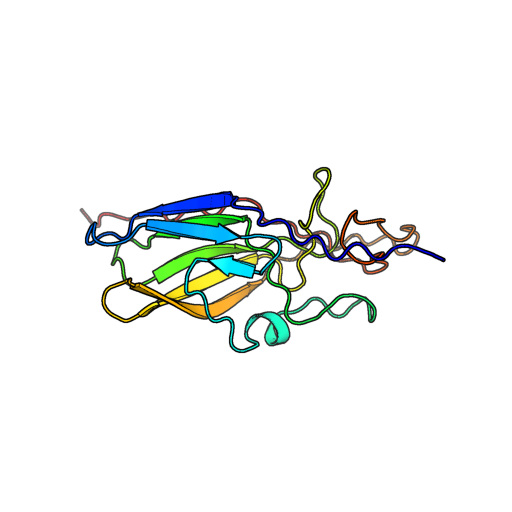M 729 O O . GLY A 1 97 ? -5.803 0.077 0.703 1.00 94.94 97 GLY A O 1
ATOM 730 N N . ILE A 1 98 ? -6.412 -2.009 0.144 1.00 96.12 98 ILE A N 1
ATOM 731 C CA . ILE A 1 98 ? -7.492 -2.112 1.130 1.00 96.12 98 ILE A CA 1
ATOM 732 C C . ILE A 1 98 ? -7.030 -3.013 2.260 1.00 96.12 98 ILE A C 1
ATOM 734 O O . ILE A 1 98 ? -6.733 -4.192 2.060 1.00 96.12 98 ILE A O 1
ATOM 738 N N . VAL A 1 99 ? -6.982 -2.458 3.461 1.00 94.75 99 VAL A N 1
ATOM 739 C CA . VAL A 1 99 ? -6.496 -3.132 4.658 1.00 94.75 99 VAL A CA 1
ATOM 740 C C . VAL A 1 99 ? -7.657 -3.321 5.610 1.00 94.75 99 VAL A C 1
ATOM 742 O O . VAL A 1 99 ? -8.229 -2.348 6.082 1.00 94.75 99 VAL A O 1
ATOM 745 N N . LYS A 1 100 ? -7.970 -4.567 5.955 1.00 95.44 100 LYS A N 1
ATOM 746 C CA . LYS A 1 100 ? -8.920 -4.872 7.021 1.00 95.44 100 LYS A CA 1
ATOM 747 C C . LYS A 1 100 ? -8.279 -4.630 8.379 1.00 95.44 100 LYS A C 1
ATOM 749 O O . LYS A 1 100 ? -7.212 -5.178 8.665 1.00 95.44 100 LYS A O 1
ATOM 754 N N . LEU A 1 101 ? -8.945 -3.852 9.223 1.00 94.31 101 LEU A N 1
ATOM 755 C CA . LEU A 1 101 ? -8.565 -3.679 10.614 1.00 94.31 101 LEU A CA 1
ATOM 756 C C . LEU A 1 101 ? -9.003 -4.899 11.432 1.00 94.31 101 LEU A C 1
ATOM 758 O O . LEU A 1 101 ? -10.145 -5.349 11.393 1.00 94.31 101 LEU A O 1
ATOM 762 N N . GLU A 1 102 ? -8.068 -5.445 12.199 1.00 92.62 102 GLU A N 1
ATOM 763 C CA . GLU A 1 102 ? -8.255 -6.611 13.054 1.00 92.62 102 GLU A CA 1
ATOM 764 C C . GLU A 1 102 ? -7.953 -6.255 14.512 1.00 92.62 102 GLU A C 1
ATOM 766 O O . GLU A 1 102 ? -7.221 -5.307 14.811 1.00 92.62 102 GLU A O 1
ATOM 771 N N . ARG A 1 103 ? -8.477 -7.068 15.441 1.00 91.50 103 ARG A N 1
ATOM 772 C CA . ARG A 1 103 ? -8.244 -6.918 16.889 1.00 91.50 103 ARG A CA 1
ATOM 773 C C . ARG A 1 103 ? -8.545 -5.492 17.368 1.00 91.50 103 ARG A C 1
ATOM 775 O O . ARG A 1 103 ? -7.678 -4.849 17.956 1.00 91.50 103 ARG A O 1
ATOM 782 N N . ASP A 1 104 ? -9.758 -5.020 17.078 1.00 89.69 104 ASP A N 1
ATOM 783 C CA . ASP A 1 104 ? -10.246 -3.688 17.474 1.00 89.69 104 ASP A CA 1
ATOM 784 C C . ASP A 1 104 ? -9.389 -2.531 16.918 1.00 89.69 104 ASP A C 1
ATOM 786 O O . ASP A 1 104 ? -9.182 -1.502 17.556 1.00 89.69 104 ASP A O 1
ATOM 790 N N . GLY A 1 105 ? -8.834 -2.721 15.717 1.00 90.56 105 GLY A N 1
ATOM 791 C CA . GLY A 1 105 ? -8.011 -1.719 15.044 1.00 90.56 105 GLY A CA 1
ATOM 792 C C . GLY A 1 105 ? -6.537 -1.739 15.430 1.00 90.56 105 GLY A C 1
ATOM 793 O O . GLY A 1 105 ? -5.794 -0.884 14.964 1.00 90.56 105 GLY A O 1
ATOM 794 N N . ARG A 1 106 ? -6.082 -2.703 16.239 1.00 90.38 106 ARG A N 1
ATOM 795 C CA . ARG A 1 106 ? -4.665 -2.812 16.620 1.00 90.38 106 ARG A CA 1
ATOM 796 C C . ARG A 1 106 ? -3.776 -3.337 15.493 1.00 90.38 106 ARG A C 1
ATOM 798 O O . ARG A 1 106 ? -2.569 -3.130 15.532 1.00 90.38 106 ARG A O 1
ATOM 805 N N . ARG A 1 107 ? -4.334 -4.090 14.541 1.00 89.50 107 ARG A N 1
ATOM 806 C CA . ARG A 1 107 ? -3.587 -4.677 13.417 1.00 89.50 107 ARG A CA 1
ATOM 807 C C . ARG A 1 107 ? -4.308 -4.450 12.100 1.00 89.50 107 ARG A C 1
ATOM 809 O O . ARG A 1 107 ? -5.523 -4.287 12.100 1.00 89.50 107 ARG A O 1
ATOM 816 N N . GLY A 1 108 ? -3.561 -4.486 11.004 1.00 90.19 108 GLY A N 1
ATOM 817 C CA . GLY A 1 108 ? -4.095 -4.426 9.651 1.00 90.19 108 GLY A CA 1
ATOM 818 C C . GLY A 1 108 ? -3.693 -5.654 8.838 1.00 90.19 108 GLY A C 1
ATOM 819 O O . GLY A 1 108 ? -2.558 -6.121 8.923 1.00 90.19 108 GLY A O 1
ATOM 820 N N . LYS A 1 109 ? -4.607 -6.164 8.018 1.00 92.00 109 LYS A N 1
ATOM 821 C CA . LYS A 1 109 ? -4.320 -7.171 6.994 1.00 92.00 109 LYS A CA 1
ATOM 822 C C . LYS A 1 109 ? -4.669 -6.604 5.623 1.00 92.00 109 LYS A C 1
ATOM 824 O O . LYS A 1 109 ? -5.827 -6.264 5.398 1.00 92.00 109 LYS A O 1
ATOM 829 N N . LEU A 1 110 ? -3.703 -6.521 4.711 1.00 92.44 110 LEU A N 1
ATOM 830 C CA . LEU A 1 110 ? -3.979 -6.205 3.308 1.00 92.44 110 LEU A CA 1
ATOM 831 C C . LEU A 1 110 ? -4.870 -7.311 2.732 1.00 92.44 110 LEU A C 1
ATOM 833 O O . LEU A 1 110 ? -4.534 -8.490 2.839 1.00 92.44 110 LEU A O 1
ATOM 837 N N . VAL A 1 111 ? -6.021 -6.942 2.174 1.00 94.94 111 VAL A N 1
ATOM 838 C CA . VAL A 1 111 ? -6.987 -7.900 1.610 1.00 94.94 111 VAL A CA 1
ATOM 839 C C . VAL A 1 111 ? -7.077 -7.826 0.093 1.00 94.94 111 VAL A C 1
ATOM 841 O O . VAL A 1 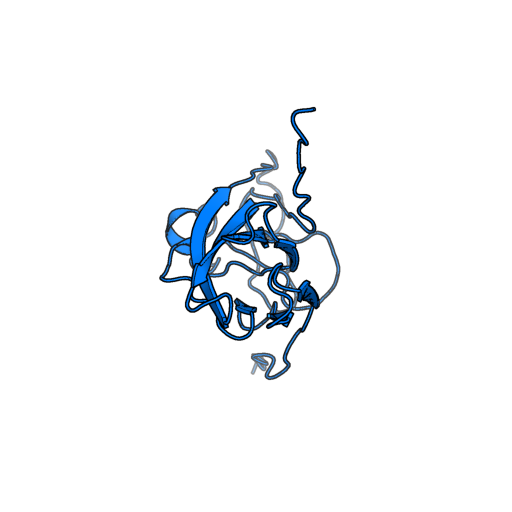111 ? -7.372 -8.835 -0.537 1.00 94.94 111 VAL A O 1
ATOM 844 N N . THR A 1 112 ? -6.820 -6.661 -0.501 1.00 95.56 112 THR A N 1
ATOM 845 C CA . THR A 1 112 ? -6.773 -6.488 -1.958 1.00 95.56 112 THR A CA 1
ATOM 846 C C . THR A 1 112 ? -6.030 -5.206 -2.335 1.00 95.56 112 THR A C 1
ATOM 848 O O . THR A 1 112 ? -5.804 -4.343 -1.481 1.00 95.56 112 THR A O 1
ATOM 851 N N . VAL A 1 113 ? -5.687 -5.075 -3.616 1.00 95.81 113 VAL A N 1
ATOM 852 C CA . VAL A 1 113 ? -5.190 -3.840 -4.224 1.00 95.81 113 VAL A CA 1
ATOM 853 C C . VAL A 1 113 ? -6.073 -3.488 -5.416 1.00 95.81 113 VAL A C 1
ATOM 855 O O . VAL A 1 113 ? -6.222 -4.268 -6.355 1.00 95.81 113 VAL A O 1
ATOM 858 N N . LEU A 1 114 ? -6.649 -2.289 -5.397 1.00 96.50 114 LEU A N 1
ATOM 859 C CA . LEU A 1 114 ? -7.285 -1.686 -6.563 1.00 96.50 114 LEU A CA 1
ATOM 860 C C . LEU A 1 114 ? -6.179 -1.099 -7.437 1.00 96.50 114 LEU A C 1
ATOM 862 O O . LEU A 1 114 ? -5.773 0.049 -7.248 1.00 96.50 114 LEU A O 1
ATOM 866 N N . ARG A 1 115 ? -5.640 -1.926 -8.334 1.00 94.88 115 ARG A N 1
ATOM 867 C CA . ARG A 1 115 ? -4.490 -1.556 -9.156 1.00 94.88 115 ARG A CA 1
ATOM 868 C C . ARG A 1 115 ? -4.824 -0.393 -10.088 1.00 94.88 115 ARG A C 1
ATOM 870 O O . ARG A 1 115 ? -5.844 -0.407 -10.776 1.00 94.88 115 ARG A O 1
ATOM 877 N N . THR A 1 116 ? -3.917 0.570 -10.157 1.00 94.81 116 THR A N 1
ATOM 878 C CA . THR A 1 116 ? -3.925 1.635 -11.160 1.00 94.81 116 THR A CA 1
ATOM 879 C C . THR A 1 116 ? -2.854 1.371 -12.212 1.00 94.81 116 THR A C 1
ATOM 881 O O . THR A 1 116 ? -1.872 0.672 -11.962 1.00 94.81 116 THR A O 1
ATOM 884 N N . THR A 1 117 ? -3.055 1.902 -13.416 1.00 93.31 117 THR A N 1
ATOM 885 C CA . THR A 1 117 ? -2.103 1.753 -14.518 1.00 93.31 117 THR A CA 1
ATOM 886 C C . THR A 1 117 ? -1.954 3.061 -15.282 1.00 93.31 117 THR A C 1
ATOM 888 O O . THR A 1 117 ? -2.909 3.825 -15.425 1.00 93.31 117 THR A O 1
ATOM 891 N N . ASN A 1 118 ? -0.740 3.325 -15.739 1.00 91.88 118 ASN A N 1
ATOM 892 C CA . ASN A 1 118 ? -0.355 4.420 -16.608 1.00 91.88 118 ASN A CA 1
ATOM 893 C C . ASN A 1 118 ? 0.815 3.934 -17.469 1.00 91.88 118 ASN A C 1
ATOM 895 O O . ASN A 1 118 ? 1.967 3.970 -17.044 1.00 91.88 118 ASN A O 1
ATOM 899 N N . LEU A 1 119 ? 0.516 3.440 -18.666 1.00 91.00 119 LEU A N 1
ATOM 900 C CA . LEU A 1 119 ? 1.528 2.868 -19.549 1.00 91.00 119 LEU A CA 1
ATOM 901 C C . LEU A 1 119 ? 2.138 3.955 -20.430 1.00 91.00 119 LEU A C 1
ATOM 903 O O . LEU A 1 119 ? 1.422 4.653 -21.150 1.00 91.00 119 LEU A O 1
ATOM 907 N N . THR A 1 120 ? 3.465 4.063 -20.437 1.00 83.31 120 THR A N 1
ATOM 908 C CA . THR A 1 120 ? 4.157 4.851 -21.461 1.00 83.31 120 THR A CA 1
ATOM 909 C C . THR A 1 120 ? 4.382 3.988 -22.701 1.00 83.31 120 THR A C 1
ATOM 911 O O . THR A 1 120 ? 5.093 2.988 -22.600 1.00 83.31 120 THR A O 1
ATOM 914 N N . PRO A 1 121 ? 3.832 4.358 -23.874 1.00 68.31 121 PRO A N 1
ATOM 915 C CA . PRO A 1 121 ? 3.938 3.560 -25.101 1.00 68.31 121 PRO A CA 1
ATOM 916 C C . PRO A 1 121 ? 5.351 3.543 -25.706 1.00 68.31 121 PRO A C 1
ATOM 918 O O . PRO A 1 121 ? 5.611 2.807 -26.655 1.00 68.31 121 PRO A O 1
ATOM 921 N N . ASP A 1 122 ? 6.263 4.356 -25.175 1.00 61.22 122 ASP A N 1
ATOM 922 C CA . ASP A 1 122 ? 7.632 4.465 -25.654 1.00 61.22 122 ASP A CA 1
ATOM 923 C C . ASP A 1 122 ? 8.567 3.467 -24.943 1.00 61.22 122 ASP A C 1
ATOM 925 O O . ASP A 1 122 ? 9.068 3.700 -23.838 1.00 61.22 122 ASP A O 1
ATOM 929 N N . LEU A 1 123 ? 8.825 2.343 -25.615 1.00 54.53 123 LEU A N 1
ATOM 930 C CA . LEU A 1 123 ? 9.812 1.331 -25.218 1.00 54.53 123 LEU A CA 1
ATOM 931 C C . LEU A 1 123 ? 11.270 1.794 -25.410 1.00 54.53 123 LEU A C 1
ATOM 933 O O . LEU A 1 123 ? 12.189 1.060 -25.058 1.00 54.53 123 LEU A O 1
ATOM 937 N N . SER A 1 124 ? 11.511 2.994 -25.958 1.00 51.97 124 SER A N 1
ATOM 938 C CA . SER A 1 124 ? 12.848 3.609 -25.987 1.00 51.97 124 SER A CA 1
ATOM 939 C C . SER A 1 124 ? 13.241 4.250 -24.654 1.00 51.97 124 SER A C 1
ATOM 941 O O . SER A 1 124 ? 14.349 4.783 -24.515 1.00 51.97 124 SER A O 1
ATOM 943 N N . THR A 1 125 ? 12.355 4.183 -23.654 1.00 59.66 125 THR A N 1
ATOM 944 C CA . THR A 1 125 ? 12.636 4.688 -22.317 1.00 59.66 125 THR A CA 1
ATOM 945 C C . THR A 1 125 ? 13.839 3.953 -21.736 1.00 59.66 125 THR A C 1
ATOM 947 O O . THR A 1 125 ? 13.808 2.766 -21.419 1.00 59.66 125 THR A O 1
ATOM 950 N N . LYS A 1 126 ? 14.950 4.688 -21.611 1.00 70.75 126 LYS A N 1
ATOM 951 C CA . LYS A 1 126 ? 16.084 4.261 -20.792 1.00 70.75 126 LYS A CA 1
ATOM 952 C C . LYS A 1 126 ? 15.543 3.817 -19.427 1.00 70.75 126 LYS A C 1
ATOM 954 O O . LYS A 1 126 ? 14.647 4.497 -18.918 1.00 70.75 126 LYS A O 1
ATOM 959 N N . PRO A 1 127 ? 16.090 2.742 -18.830 1.00 81.31 127 PRO A N 1
ATOM 960 C CA . PRO A 1 127 ? 15.673 2.308 -17.507 1.00 81.31 127 PRO A CA 1
ATOM 961 C C . PRO A 1 127 ? 15.613 3.484 -16.532 1.00 81.31 127 PRO A C 1
ATOM 963 O O . PRO A 1 127 ? 16.538 4.300 -16.466 1.00 81.31 127 PRO A O 1
ATOM 966 N N . VAL A 1 128 ? 14.513 3.573 -15.791 1.00 85.25 128 VAL A N 1
ATOM 967 C CA . VAL A 1 128 ? 14.332 4.561 -14.735 1.00 85.25 128 VAL A CA 1
ATOM 968 C C . VAL A 1 128 ? 15.226 4.142 -13.575 1.00 85.25 128 VAL A C 1
ATOM 970 O O . VAL A 1 128 ? 15.036 3.086 -12.973 1.00 85.25 128 VAL A O 1
ATOM 973 N N . SER A 1 129 ? 16.231 4.963 -13.282 1.00 86.00 129 SER A N 1
ATOM 974 C CA . SER A 1 129 ? 17.082 4.778 -12.109 1.00 86.00 129 SER A CA 1
ATOM 975 C C . SER A 1 129 ? 16.318 5.229 -10.872 1.00 86.00 129 SER A C 1
ATOM 977 O O . SER A 1 129 ? 16.076 6.425 -10.713 1.00 86.00 129 SER A O 1
ATOM 979 N N . VAL A 1 130 ? 15.975 4.292 -9.985 1.00 80.81 130 VAL A N 1
ATOM 980 C CA . VAL A 1 130 ? 15.233 4.583 -8.752 1.00 80.81 130 VAL A CA 1
ATOM 981 C C . VAL A 1 130 ? 16.166 4.490 -7.539 1.00 80.81 130 VAL A C 1
ATOM 983 O O . VAL A 1 130 ? 16.625 3.397 -7.202 1.00 80.81 130 VAL A O 1
ATOM 986 N N . PRO A 1 131 ? 16.492 5.611 -6.865 1.00 78.06 131 PRO A N 1
ATOM 987 C CA . PRO A 1 131 ? 17.353 5.589 -5.685 1.00 78.06 131 PRO A CA 1
ATOM 988 C C . PRO A 1 131 ? 16.779 4.717 -4.560 1.00 78.06 131 PRO A C 1
ATOM 990 O O . PRO A 1 131 ? 15.667 4.951 -4.088 1.00 78.06 131 PRO A O 1
ATOM 993 N N . GLY A 1 132 ? 17.560 3.739 -4.095 1.00 75.81 132 GLY A N 1
ATOM 994 C CA . GLY A 1 132 ? 17.130 2.788 -3.061 1.00 75.81 132 GLY A CA 1
ATOM 995 C C . GLY A 1 132 ? 16.236 1.652 -3.571 1.00 75.81 132 GLY A C 1
ATOM 996 O O . GLY A 1 132 ? 15.848 0.809 -2.772 1.00 75.81 132 GLY A O 1
ATOM 997 N N . GLY A 1 133 ? 15.946 1.614 -4.875 1.00 82.62 133 GLY A N 1
ATOM 998 C CA . GLY A 1 133 ? 15.235 0.529 -5.546 1.00 82.62 133 GLY A CA 1
ATOM 999 C C . GLY A 1 133 ? 16.091 -0.142 -6.621 1.00 82.62 133 GLY A C 1
ATOM 1000 O O . GLY A 1 133 ? 17.323 -0.051 -6.623 1.00 82.62 133 GLY A O 1
ATOM 1001 N N . VAL A 1 134 ? 15.424 -0.813 -7.554 1.00 88.12 134 VAL A N 1
ATOM 1002 C CA . VAL A 1 134 ? 16.034 -1.386 -8.757 1.00 88.12 134 VAL A CA 1
ATOM 1003 C C . VAL A 1 134 ? 15.864 -0.447 -9.947 1.00 88.12 134 VAL A C 1
ATOM 1005 O O . VAL A 1 134 ? 14.896 0.313 -10.034 1.00 88.12 134 VAL A O 1
ATOM 1008 N N . ASN A 1 135 ? 16.789 -0.529 -10.904 1.00 89.56 135 ASN A N 1
ATOM 1009 C CA . ASN A 1 135 ? 16.567 0.075 -12.213 1.00 89.56 135 ASN A CA 1
ATOM 1010 C C . ASN A 1 135 ? 15.357 -0.594 -12.860 1.00 89.56 135 ASN A C 1
ATOM 1012 O O . ASN A 1 135 ? 15.341 -1.817 -12.987 1.00 89.56 135 ASN A O 1
ATOM 1016 N N . TYR A 1 136 ? 14.386 0.211 -13.275 1.00 89.62 136 TYR A N 1
ATOM 1017 C CA . TYR A 1 136 ? 13.138 -0.281 -13.837 1.00 89.62 136 TYR A CA 1
ATOM 1018 C C . TYR A 1 136 ? 13.044 0.041 -15.331 1.00 89.62 136 TYR A C 1
ATOM 1020 O O . TYR A 1 136 ? 13.077 1.203 -15.733 1.00 89.62 136 TYR A O 1
ATOM 1028 N N . ALA A 1 137 ? 12.955 -0.992 -16.160 1.00 90.31 137 ALA A N 1
ATOM 1029 C CA . ALA A 1 137 ? 12.917 -0.941 -17.620 1.00 90.31 137 ALA A CA 1
ATOM 1030 C C . ALA A 1 137 ? 11.516 -1.190 -18.207 1.00 90.31 137 ALA A C 1
ATOM 1032 O O . ALA A 1 137 ? 11.351 -1.141 -1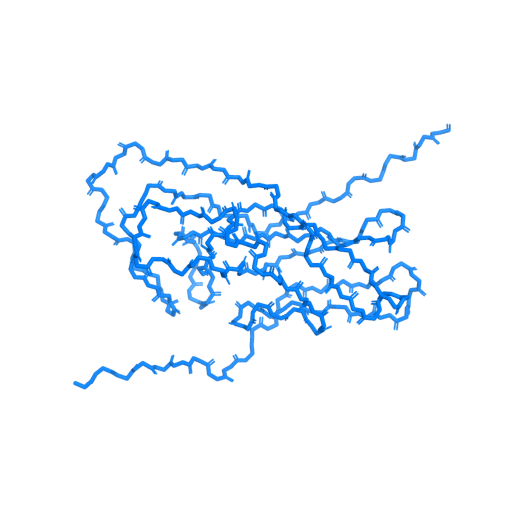9.424 1.00 90.31 137 ALA A O 1
ATOM 1033 N N . GLY A 1 138 ? 10.516 -1.464 -17.365 1.00 90.62 138 GLY A N 1
ATOM 1034 C CA . GLY A 1 138 ? 9.139 -1.651 -17.810 1.00 90.62 138 GLY A CA 1
ATOM 1035 C C . GLY A 1 138 ? 8.459 -0.346 -18.246 1.00 90.62 138 GLY A C 1
ATOM 1036 O O . GLY A 1 138 ? 9.039 0.745 -18.233 1.00 90.62 138 GLY A O 1
ATOM 1037 N N . THR A 1 139 ? 7.190 -0.453 -18.626 1.00 91.56 139 THR A N 1
ATOM 1038 C CA . THR A 1 139 ? 6.349 0.616 -19.193 1.00 91.56 139 THR A CA 1
ATOM 1039 C C . THR A 1 139 ? 5.370 1.237 -18.204 1.00 91.56 139 THR A C 1
ATOM 1041 O O . THR A 1 139 ? 4.844 2.316 -18.475 1.00 91.56 139 THR A O 1
ATOM 1044 N N . GLU A 1 140 ? 5.120 0.596 -17.062 1.00 92.62 140 GLU A N 1
ATOM 1045 C CA . GLU A 1 140 ? 4.209 1.115 -16.042 1.00 92.62 140 GLU A CA 1
ATOM 1046 C C . GLU A 1 140 ? 4.781 2.373 -15.366 1.00 92.62 140 GLU A C 1
ATOM 1048 O O . GLU A 1 140 ? 5.953 2.439 -14.997 1.00 92.62 140 GLU A O 1
ATOM 1053 N N . ARG A 1 141 ? 3.953 3.402 -15.202 1.00 90.69 141 ARG A N 1
ATOM 1054 C CA . ARG A 1 141 ? 4.293 4.688 -14.568 1.00 90.69 141 ARG A CA 1
ATOM 1055 C C . ARG A 1 141 ? 3.229 5.137 -13.568 1.00 90.69 141 ARG A C 1
ATOM 1057 O O . ARG A 1 141 ? 3.209 6.305 -13.181 1.00 90.69 141 ARG A O 1
ATOM 1064 N N . SER A 1 142 ? 2.295 4.264 -13.194 1.00 92.50 142 SER A N 1
ATOM 1065 C CA . SER A 1 142 ? 1.332 4.575 -12.143 1.00 92.50 142 SER A CA 1
ATOM 1066 C C . SER A 1 142 ? 2.068 4.793 -10.829 1.00 92.50 142 SER A C 1
ATOM 1068 O O . SER A 1 142 ? 3.017 4.076 -10.529 1.00 92.50 142 SER A O 1
ATOM 1070 N N . ASP A 1 143 ? 1.678 5.827 -10.090 1.00 90.81 143 ASP A N 1
ATOM 1071 C CA . ASP A 1 143 ? 2.412 6.287 -8.918 1.00 90.81 143 ASP A CA 1
ATOM 1072 C C . ASP A 1 143 ? 1.489 7.072 -7.975 1.00 90.81 143 ASP A C 1
ATOM 1074 O O . ASP A 1 143 ? 1.418 8.306 -7.984 1.00 90.81 143 ASP A O 1
ATOM 1078 N N . ILE A 1 144 ? 0.697 6.333 -7.200 1.00 91.38 144 ILE A N 1
ATOM 1079 C CA . ILE A 1 144 ? -0.317 6.909 -6.317 1.00 91.38 144 ILE A CA 1
ATOM 1080 C C . ILE A 1 144 ? 0.330 7.354 -5.004 1.00 91.38 144 ILE A C 1
ATOM 1082 O O . ILE A 1 144 ? 0.933 6.550 -4.304 1.00 91.38 144 ILE A O 1
ATOM 1086 N N . HIS A 1 145 ? 0.158 8.630 -4.656 1.00 89.69 145 HIS A N 1
ATOM 1087 C CA . HIS A 1 145 ? 0.688 9.218 -3.415 1.00 89.69 145 HIS A CA 1
ATOM 1088 C C . HIS A 1 145 ? -0.383 9.410 -2.338 1.00 89.69 145 HIS A C 1
ATOM 1090 O O . HIS A 1 145 ? -0.095 9.427 -1.147 1.00 89.69 145 HIS A O 1
ATOM 1096 N N . MET A 1 146 ? -1.639 9.584 -2.752 1.00 90.50 146 MET A N 1
ATOM 1097 C CA . MET A 1 146 ? -2.738 9.909 -1.854 1.00 90.50 146 MET A CA 1
ATOM 1098 C C . MET A 1 146 ? -3.973 9.092 -2.198 1.00 90.50 146 MET A C 1
ATOM 1100 O O . MET A 1 146 ? -4.246 8.788 -3.358 1.00 90.50 146 MET A O 1
ATOM 1104 N N . VAL A 1 147 ? -4.732 8.779 -1.159 1.00 94.06 147 VAL A N 1
ATOM 1105 C CA . VAL A 1 147 ? -6.073 8.222 -1.243 1.00 94.06 147 VAL A CA 1
ATOM 1106 C C . VAL A 1 147 ? -7.012 9.142 -0.475 1.00 94.06 147 VAL A C 1
ATOM 1108 O O . VAL A 1 147 ? -6.610 9.750 0.515 1.00 94.06 147 VAL A O 1
ATOM 1111 N N . ALA A 1 148 ? -8.243 9.263 -0.963 1.00 94.38 148 ALA A N 1
ATOM 1112 C CA . ALA A 1 148 ? -9.318 9.950 -0.269 1.00 94.38 148 ALA A CA 1
ATOM 1113 C C . ALA A 1 148 ? -10.509 9.001 -0.138 1.00 94.38 148 ALA A C 1
ATOM 1115 O O . ALA A 1 148 ? -10.909 8.345 -1.105 1.00 94.38 148 ALA A O 1
ATOM 1116 N N . VAL A 1 149 ? -11.084 8.944 1.053 1.00 93.69 149 VAL A N 1
ATOM 1117 C CA . VAL A 1 149 ? -12.282 8.180 1.374 1.00 93.69 149 VAL A CA 1
ATOM 1118 C C . VAL A 1 149 ? -13.447 9.151 1.493 1.00 93.69 149 VAL A C 1
ATOM 1120 O O . VAL A 1 149 ? -13.460 10.055 2.323 1.00 93.69 149 VAL A O 1
ATOM 1123 N N . ILE A 1 150 ? -14.470 8.947 0.666 1.00 90.81 150 ILE A N 1
ATOM 1124 C CA . ILE A 1 150 ? -15.667 9.788 0.676 1.00 90.81 150 ILE A CA 1
ATOM 1125 C C . ILE A 1 150 ? -16.744 9.115 1.525 1.00 90.81 150 ILE A C 1
ATOM 1127 O O . ILE A 1 150 ? -17.242 8.046 1.174 1.00 90.81 150 ILE A O 1
ATOM 1131 N N . ASP A 1 151 ? -17.139 9.775 2.612 1.00 86.31 151 ASP A N 1
ATOM 1132 C CA . ASP A 1 151 ? -18.315 9.410 3.400 1.00 86.31 151 ASP A CA 1
ATOM 1133 C C . ASP A 1 151 ? -19.561 10.087 2.814 1.00 86.31 151 ASP A C 1
ATOM 1135 O O . ASP A 1 151 ? -19.707 11.313 2.852 1.00 86.31 151 ASP A O 1
ATOM 1139 N N . ARG A 1 152 ? -20.470 9.290 2.248 1.00 81.50 152 ARG A N 1
ATOM 1140 C CA . ARG A 1 152 ? -21.796 9.779 1.873 1.00 81.50 152 ARG A CA 1
ATOM 1141 C C . ARG A 1 152 ? -22.719 9.594 3.066 1.00 81.50 152 ARG A C 1
ATOM 1143 O O . ARG A 1 152 ? -23.297 8.523 3.237 1.00 81.50 152 ARG A O 1
ATOM 1150 N N . LYS A 1 153 ? -22.944 10.673 3.820 1.00 70.38 153 LYS A N 1
ATOM 1151 C CA . LYS A 1 153 ? -24.152 10.776 4.641 1.00 70.38 153 LYS A CA 1
ATOM 1152 C C . LYS A 1 153 ? -25.350 10.706 3.702 1.00 70.38 153 LYS A C 1
ATOM 1154 O O . LYS A 1 153 ? -25.657 11.676 3.013 1.00 70.38 153 LYS A O 1
ATOM 1159 N N . LEU A 1 154 ? -25.983 9.539 3.642 1.00 58.81 154 LEU A N 1
ATOM 1160 C CA . LEU A 1 154 ? -27.358 9.445 3.186 1.00 58.81 154 LEU A CA 1
ATOM 1161 C C . LEU A 1 154 ? -28.163 10.244 4.214 1.00 58.81 154 LEU A C 1
ATOM 1163 O O . LEU A 1 154 ? -28.228 9.866 5.381 1.00 58.81 154 LEU A O 1
ATOM 1167 N N . TRP A 1 155 ? -28.576 11.431 3.786 1.00 61.34 155 TRP A N 1
ATOM 1168 C CA . TRP A 1 155 ? -29.487 12.338 4.479 1.00 61.34 155 TRP A CA 1
ATOM 1169 C C . TRP A 1 155 ? -30.688 11.604 5.073 1.00 61.34 155 TRP A C 1
ATOM 1171 O O . TRP A 1 155 ? -31.213 10.689 4.396 1.00 61.34 155 TRP A O 1
#

Organism: NCBI:txid2934178

Secondary structure (DSSP, 8-state):
-----------EEEEEE-TTSS-EEEEETTTTEETTEE-TTHHHHT---S-TTS-SS---EEEEEE-TTSSEEEEEE--SS-SS-SSS---SS-EEEEEEEETTTTEEEEEEEEE---B---TT---B--TTS--B-SSB---------------

pLDDT: mean 83.02, std 15.51, range [31.34, 96.69]

Foldseek 3Di:
DDPLCLPPDWAWAAWDAQPVRPDIWTATQSVRDGPAEDAVLQQLVQFDDQDPQADRRRQRWAYWDAAPVSQWIKTAGFDQQAPDDDDNQHGGQGAIFIWGQPDSNNHTYGDHGPGDWDFDPDLVDDFRDHHHGDGHSGGTDRTTNDDDHDDDPPD